Protein AF-A0A1F3NWS9-F1 (afdb_monomer)

Foldseek 3Di:
DDPVVVVVVVVVVVVVVVVVVPPPDPVVVVVVVCCVVCVVPPPPPPPPPPQDDPPDDPPVVVPDVVVVVVSVVVVCCVPPVVVLQDPDWQAPQRLVRQLVLLCVQPNPVSVVVSVVSSVCGDLVSLVVDDPVQADPVSHGYCVPVRD

Secondary structure (DSSP, 8-state):
--HHHHHHHHHHHHHHHHHHHT--SHHHHHHHHHHHHHTT----PPPP----------HHHHT-HHHHHHHHHHHHIIIIIHHHS-SS-SBSS-HHHHHHHHHHHHTHHHHHHHHHHHHT-SGGGGGGS-GGGB-TTS-B--TTTT-

Structure (mmCIF, N/CA/C/O backbone):
data_AF-A0A1F3NWS9-F1
#
_entry.id   AF-A0A1F3NWS9-F1
#
loop_
_atom_site.group_PDB
_atom_site.id
_atom_site.type_symbol
_atom_site.label_atom_id
_atom_site.label_alt_id
_atom_site.label_comp_id
_atom_site.label_asym_id
_atom_site.label_entity_id
_atom_site.label_seq_id
_atom_site.pdbx_PDB_ins_code
_atom_site.Cartn_x
_atom_site.Cartn_y
_atom_site.Cartn_z
_atom_site.occupancy
_atom_site.B_iso_or_equiv
_atom_site.auth_seq_id
_atom_site.auth_comp_id
_atom_site.auth_asym_id
_atom_site.auth_atom_id
_atom_site.pdbx_PDB_model_num
ATOM 1 N N . MET A 1 1 ? 22.991 -40.030 61.332 1.00 57.84 1 MET A N 1
ATOM 2 C CA . MET A 1 1 ? 23.528 -39.140 60.276 1.00 57.84 1 MET A CA 1
ATOM 3 C C . MET A 1 1 ? 24.402 -38.086 60.941 1.00 57.84 1 MET A C 1
ATOM 5 O O . MET A 1 1 ? 23.872 -37.235 61.646 1.00 57.84 1 MET A O 1
ATOM 9 N N . ASN A 1 2 ? 25.724 -38.243 60.825 1.00 73.38 2 ASN A N 1
ATOM 10 C CA . ASN A 1 2 ? 26.729 -37.565 61.653 1.00 73.38 2 ASN A CA 1
ATOM 11 C C . ASN A 1 2 ? 26.636 -36.036 61.544 1.00 73.38 2 ASN A C 1
ATOM 13 O O . ASN A 1 2 ? 26.403 -35.506 60.460 1.00 73.38 2 ASN A O 1
ATOM 17 N N . LEU A 1 3 ? 26.834 -35.33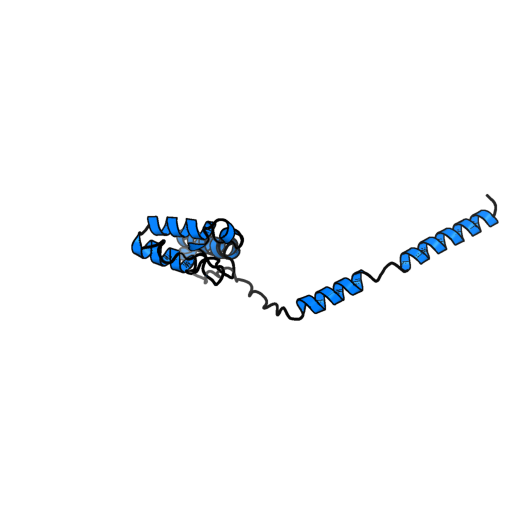6 62.665 1.00 76.62 3 LEU A N 1
ATOM 18 C CA . LEU A 1 3 ? 26.766 -33.872 62.765 1.00 76.62 3 LEU A CA 1
ATOM 19 C C . LEU A 1 3 ? 27.650 -33.174 61.711 1.00 76.62 3 LEU A C 1
ATOM 21 O O . LEU A 1 3 ? 27.226 -32.200 61.095 1.00 76.62 3 LEU A O 1
ATOM 25 N N . LEU A 1 4 ? 28.818 -33.757 61.420 1.00 78.81 4 LEU A N 1
ATOM 26 C CA . LEU A 1 4 ? 29.737 -33.307 60.370 1.00 78.81 4 LEU A CA 1
ATOM 27 C C . LEU A 1 4 ? 29.136 -33.396 58.958 1.00 78.81 4 LEU A C 1
ATOM 29 O O . LEU A 1 4 ? 29.332 -32.498 58.144 1.00 78.81 4 LEU A O 1
ATOM 33 N N . LEU A 1 5 ? 28.344 -34.434 58.668 1.00 79.50 5 LEU A N 1
ATOM 34 C CA . LEU A 1 5 ? 27.707 -34.609 57.359 1.00 79.50 5 LEU A CA 1
ATOM 35 C C . LEU A 1 5 ? 26.622 -33.545 57.119 1.00 79.50 5 LEU A C 1
ATOM 37 O O . LEU A 1 5 ? 26.480 -33.044 56.007 1.00 79.50 5 LEU A O 1
ATOM 41 N N . LYS A 1 6 ? 25.893 -33.148 58.174 1.00 79.12 6 LYS A N 1
ATOM 42 C CA . LYS A 1 6 ? 24.899 -32.063 58.098 1.00 79.12 6 LYS A CA 1
ATOM 43 C C . LYS A 1 6 ? 25.554 -30.698 57.862 1.00 79.12 6 LYS A C 1
ATOM 45 O O . LYS A 1 6 ? 25.018 -29.906 57.094 1.00 79.12 6 LYS A O 1
ATOM 50 N N . GLN A 1 7 ? 26.707 -30.434 58.481 1.00 81.88 7 GLN A N 1
ATOM 51 C CA . GLN A 1 7 ? 27.450 -29.184 58.281 1.00 81.88 7 GLN A CA 1
ATOM 52 C C . GLN A 1 7 ? 28.008 -29.075 56.856 1.00 81.88 7 GLN A C 1
ATOM 54 O O . GLN A 1 7 ? 27.851 -28.034 56.222 1.00 81.88 7 GLN A O 1
ATOM 59 N N . LEU A 1 8 ? 28.568 -30.161 56.310 1.00 85.19 8 LEU A N 1
ATOM 60 C CA . LEU A 1 8 ? 29.041 -30.196 54.920 1.00 85.19 8 LEU A CA 1
ATOM 61 C C . LEU A 1 8 ? 27.896 -30.016 53.910 1.00 85.19 8 LEU A C 1
ATOM 63 O O . LEU A 1 8 ? 28.052 -29.300 52.919 1.00 85.19 8 LEU A O 1
ATOM 67 N N . PHE A 1 9 ? 26.720 -30.592 54.178 1.00 85.94 9 PHE A N 1
ATOM 68 C CA . PHE A 1 9 ? 25.532 -30.372 53.350 1.00 85.94 9 PHE A CA 1
ATOM 69 C C . PHE A 1 9 ? 25.071 -28.905 53.384 1.00 85.94 9 PHE A C 1
ATOM 71 O O . PHE A 1 9 ? 24.813 -28.312 52.343 1.00 85.94 9 PHE A O 1
ATOM 78 N N . PHE A 1 10 ? 25.046 -28.272 54.560 1.00 84.44 10 PHE A N 1
ATOM 79 C CA . PHE A 1 10 ? 24.700 -26.851 54.659 1.00 84.44 10 PHE A CA 1
ATOM 80 C C . PHE A 1 10 ? 25.705 -25.948 53.932 1.00 84.44 10 PHE A C 1
ATOM 82 O O . PHE A 1 10 ? 25.293 -25.040 53.214 1.00 84.44 10 PHE A O 1
ATOM 89 N N . ILE A 1 11 ? 27.009 -26.217 54.056 1.00 88.00 11 ILE A N 1
ATOM 90 C CA . ILE A 1 11 ? 28.056 -25.437 53.375 1.00 88.00 11 ILE A CA 1
ATOM 91 C C . ILE A 1 11 ? 27.935 -25.567 51.852 1.00 88.00 11 ILE A C 1
ATOM 93 O O . ILE A 1 11 ? 28.031 -24.568 51.142 1.00 88.00 11 ILE A O 1
ATOM 97 N N . THR A 1 12 ? 27.683 -26.774 51.342 1.00 82.69 12 THR A N 1
ATOM 98 C CA . THR A 1 12 ? 27.515 -26.999 49.896 1.00 82.69 12 THR A CA 1
ATOM 99 C C . THR A 1 12 ? 26.249 -26.337 49.355 1.00 82.69 12 THR A C 1
ATOM 101 O O . THR A 1 12 ? 26.310 -25.694 48.308 1.00 82.69 12 THR A O 1
ATOM 104 N N . VAL A 1 13 ? 25.133 -26.390 50.089 1.00 84.19 13 VAL A N 1
ATOM 105 C CA . VAL A 1 13 ? 23.900 -25.669 49.729 1.00 84.19 13 VAL A CA 1
ATOM 106 C C . VAL A 1 13 ? 24.135 -24.155 49.706 1.00 84.19 13 VAL A C 1
ATOM 108 O O . VAL A 1 13 ? 23.772 -23.500 48.730 1.00 84.19 13 VAL A O 1
ATOM 111 N N . ILE A 1 14 ? 24.803 -23.597 50.721 1.00 83.69 14 ILE A N 1
ATOM 112 C CA . ILE A 1 14 ? 25.147 -22.166 50.769 1.00 83.69 14 ILE A CA 1
ATOM 113 C C . ILE A 1 14 ? 26.040 -21.786 49.580 1.00 83.69 14 ILE A C 1
ATOM 115 O O . ILE A 1 14 ? 25.789 -20.779 48.920 1.00 83.69 14 ILE A O 1
ATOM 119 N N . PHE A 1 15 ? 27.039 -22.607 49.250 1.00 82.31 15 PHE A N 1
ATOM 120 C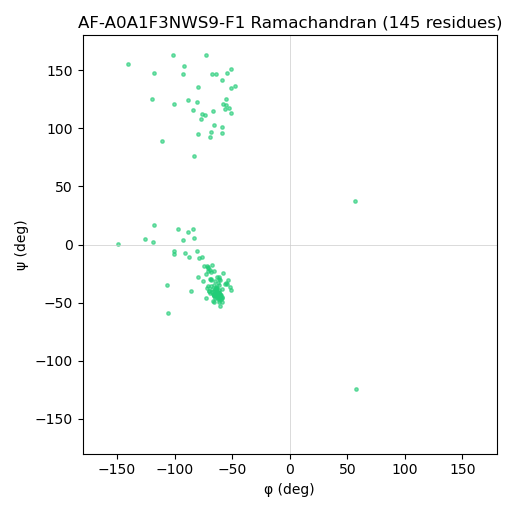 CA . PHE A 1 15 ? 27.937 -22.347 48.125 1.00 82.31 15 PHE A CA 1
ATOM 121 C C . PHE A 1 15 ? 27.201 -22.333 46.777 1.00 82.31 15 PHE A C 1
ATOM 123 O O . PHE A 1 15 ? 27.454 -21.459 45.947 1.00 82.31 15 PHE A O 1
ATOM 130 N N . VAL A 1 16 ? 26.249 -23.248 46.568 1.00 77.31 16 VAL A N 1
ATOM 131 C CA . VAL A 1 16 ? 25.409 -23.276 45.358 1.00 77.31 16 VAL A CA 1
ATOM 132 C C . VAL A 1 16 ? 24.507 -22.038 45.276 1.00 77.31 16 VAL A C 1
ATOM 134 O O . VAL A 1 16 ? 24.391 -21.441 44.205 1.00 77.31 16 VAL A O 1
ATOM 137 N N . PHE A 1 17 ? 23.932 -21.587 46.394 1.00 70.81 17 PHE A N 1
ATOM 138 C CA . PHE A 1 17 ? 23.119 -20.365 46.429 1.00 70.81 17 PHE A CA 1
ATOM 139 C C . PHE A 1 17 ? 23.930 -19.096 46.124 1.00 70.81 17 PHE A C 1
ATOM 141 O O . PHE A 1 17 ? 23.453 -18.228 45.394 1.00 70.81 17 PHE A O 1
ATOM 148 N N . VAL A 1 18 ? 25.175 -19.000 46.603 1.00 71.62 18 VAL A N 1
ATOM 149 C CA . VAL A 1 18 ? 26.055 -17.853 46.305 1.00 71.62 18 VAL A CA 1
ATOM 150 C C . VAL A 1 18 ? 26.423 -17.795 44.816 1.00 71.62 18 VAL A C 1
ATOM 152 O O . VAL A 1 18 ? 26.496 -16.707 44.248 1.00 71.62 18 VAL A O 1
ATOM 155 N N . ARG A 1 19 ? 26.585 -18.944 44.143 1.00 69.31 19 ARG A N 1
ATOM 156 C CA . ARG A 1 19 ? 26.854 -18.991 42.690 1.00 69.31 19 ARG A CA 1
ATOM 157 C C . ARG A 1 19 ? 25.667 -18.530 41.837 1.00 69.31 19 ARG A C 1
ATOM 159 O O . ARG A 1 19 ? 25.886 -17.963 40.771 1.00 69.31 19 ARG A O 1
ATOM 166 N N . GLN A 1 20 ? 24.431 -18.716 42.304 1.00 60.88 20 GLN A N 1
ATOM 167 C CA . GLN A 1 20 ? 23.229 -18.220 41.615 1.00 60.88 20 GLN A CA 1
ATOM 168 C C . GLN A 1 20 ? 23.134 -16.682 41.667 1.00 60.88 20 GLN A C 1
ATOM 170 O O . GLN A 1 20 ? 22.619 -16.062 40.738 1.00 60.88 20 GLN A O 1
ATOM 175 N N . ALA A 1 21 ? 23.671 -16.051 42.718 1.00 59.22 21 ALA A N 1
ATOM 176 C CA . ALA A 1 21 ? 23.610 -14.600 42.901 1.00 59.22 21 ALA A CA 1
ATOM 177 C C . ALA A 1 21 ? 24.523 -13.808 41.941 1.00 59.22 21 ALA A C 1
ATOM 179 O O . ALA A 1 21 ? 24.280 -12.624 41.721 1.00 59.22 21 ALA A O 1
ATOM 180 N N . THR A 1 22 ? 25.535 -14.433 41.323 1.00 58.44 22 THR A N 1
ATOM 181 C CA . THR A 1 22 ? 26.466 -13.749 40.399 1.00 58.44 22 THR A CA 1
ATOM 182 C C . THR A 1 22 ? 26.106 -13.901 38.914 1.00 58.44 22 THR A C 1
ATOM 184 O O . THR A 1 22 ? 26.922 -13.588 38.054 1.00 58.44 22 THR A O 1
ATOM 187 N N . ALA A 1 23 ? 24.902 -14.375 38.572 1.00 55.38 23 ALA A N 1
ATOM 188 C CA . ALA A 1 23 ? 24.484 -14.604 37.180 1.00 55.38 23 ALA A CA 1
ATOM 189 C C . ALA A 1 23 ? 23.845 -13.379 36.477 1.00 55.38 23 ALA A C 1
ATOM 191 O O . ALA A 1 23 ? 23.293 -13.509 35.383 1.00 55.38 23 ALA A O 1
ATOM 192 N N . GLN A 1 24 ? 23.905 -12.180 37.064 1.00 59.81 24 GLN A N 1
ATOM 193 C CA . GLN A 1 24 ? 23.279 -10.977 36.507 1.00 59.81 24 GLN A CA 1
ATOM 194 C C . GLN A 1 24 ? 24.307 -9.958 36.008 1.00 59.81 24 GLN A C 1
ATOM 196 O O . GLN A 1 24 ? 24.662 -9.037 36.728 1.00 59.81 24 GLN A O 1
ATOM 201 N N . ASP A 1 25 ? 24.714 -10.067 34.740 1.00 57.56 25 ASP A N 1
ATOM 202 C CA . ASP A 1 25 ? 25.196 -8.882 33.997 1.00 57.56 25 ASP A CA 1
ATOM 203 C C . ASP A 1 25 ? 24.941 -8.924 32.474 1.00 57.56 25 ASP A C 1
ATOM 205 O O . ASP A 1 25 ? 25.223 -7.982 31.740 1.00 57.56 25 ASP A O 1
ATOM 209 N N . ARG A 1 26 ? 24.316 -9.987 31.944 1.00 57.22 26 ARG A N 1
ATOM 210 C CA . ARG A 1 26 ? 23.969 -10.054 30.509 1.00 57.22 26 ARG A CA 1
ATOM 211 C C . ARG A 1 26 ? 22.764 -9.172 30.151 1.00 57.22 26 ARG A C 1
ATOM 213 O O . ARG A 1 26 ? 22.696 -8.607 29.063 1.00 57.22 26 ARG A O 1
ATOM 220 N N . ASN A 1 27 ? 21.838 -9.001 31.097 1.00 61.12 27 ASN A N 1
ATOM 221 C CA . ASN A 1 27 ? 20.643 -8.170 30.922 1.00 61.12 27 ASN A CA 1
ATOM 222 C C . ASN A 1 27 ? 20.960 -6.666 30.929 1.00 61.12 27 ASN A C 1
ATOM 224 O O . ASN A 1 27 ? 20.218 -5.889 30.335 1.00 61.12 27 ASN A O 1
ATOM 228 N N . SER A 1 28 ? 22.056 -6.259 31.576 1.00 62.34 28 SER A N 1
ATOM 229 C CA . SER A 1 28 ? 22.535 -4.872 31.609 1.00 62.34 28 SER A CA 1
ATOM 230 C C . SER A 1 28 ? 23.125 -4.462 30.258 1.00 62.34 28 SER A C 1
ATOM 232 O O . SER A 1 28 ? 22.754 -3.426 29.706 1.00 62.34 28 SER A O 1
ATOM 234 N N . PHE A 1 29 ? 23.965 -5.326 29.675 1.00 72.44 29 PHE A N 1
ATOM 235 C CA . PHE A 1 29 ? 24.558 -5.100 28.357 1.00 72.44 29 PHE A CA 1
ATOM 236 C C . PHE A 1 29 ? 23.501 -4.998 27.256 1.00 72.44 29 PHE A C 1
ATOM 238 O O . PHE A 1 29 ? 23.511 -4.036 26.497 1.00 72.44 29 PHE A O 1
ATOM 245 N N . ASN A 1 30 ? 22.546 -5.934 27.210 1.00 75.50 30 ASN A N 1
ATOM 246 C CA . ASN A 1 30 ? 21.485 -5.899 26.201 1.00 75.50 30 ASN A CA 1
ATOM 247 C C . ASN A 1 30 ? 20.629 -4.632 26.316 1.00 75.50 30 ASN A C 1
ATOM 249 O O . ASN A 1 30 ? 20.301 -4.037 25.298 1.00 75.50 30 ASN A O 1
ATOM 253 N N . LYS A 1 31 ? 20.315 -4.173 27.534 1.00 75.50 31 LYS A N 1
ATOM 254 C CA . LYS A 1 31 ? 19.586 -2.910 27.733 1.00 75.50 31 LYS A CA 1
ATOM 255 C C . LYS A 1 31 ? 20.377 -1.704 27.225 1.00 75.50 31 LYS A C 1
ATOM 257 O O . LYS A 1 31 ? 19.830 -0.903 26.480 1.00 75.50 31 LYS A O 1
ATOM 262 N N . LYS A 1 32 ? 21.670 -1.617 27.554 1.00 78.50 32 LYS A N 1
ATOM 263 C CA . LYS A 1 32 ? 22.547 -0.539 27.064 1.00 78.50 32 LYS A CA 1
ATOM 264 C C . LYS A 1 32 ? 22.730 -0.577 25.548 1.00 78.50 32 LYS A C 1
ATOM 266 O O . LYS A 1 32 ? 22.774 0.470 24.916 1.00 78.50 32 LYS A O 1
ATOM 271 N N . LEU A 1 33 ? 22.830 -1.770 24.965 1.00 79.00 33 LEU A N 1
ATOM 272 C CA . LEU A 1 33 ? 22.943 -1.945 23.521 1.00 79.00 33 LEU A CA 1
ATOM 273 C C . LEU A 1 33 ? 21.663 -1.488 22.812 1.00 79.00 33 LEU A C 1
ATOM 275 O O . LEU A 1 33 ? 21.751 -0.764 21.828 1.00 79.00 33 LEU A O 1
ATOM 279 N N . LEU A 1 34 ? 20.491 -1.863 23.334 1.00 79.12 34 LEU A N 1
ATOM 280 C CA . LEU A 1 34 ? 19.202 -1.406 22.811 1.00 79.12 34 LEU A CA 1
ATOM 281 C C . LEU A 1 34 ? 19.087 0.121 22.896 1.00 79.12 34 LEU A C 1
ATOM 283 O O . LEU A 1 34 ? 18.743 0.744 21.899 1.00 79.12 34 LEU A O 1
ATOM 287 N N . ASP A 1 35 ? 19.455 0.734 24.022 1.00 78.56 35 ASP A N 1
ATOM 288 C CA . ASP A 1 35 ? 19.426 2.196 24.158 1.00 78.56 35 ASP A CA 1
ATOM 289 C C . ASP A 1 35 ? 20.363 2.891 23.164 1.00 78.56 35 ASP A C 1
ATOM 291 O O . ASP A 1 35 ? 19.975 3.883 22.566 1.00 78.56 35 ASP A O 1
ATOM 295 N N . VAL A 1 36 ? 21.572 2.377 22.923 1.00 81.12 36 VAL A N 1
ATOM 296 C CA . VAL A 1 36 ? 22.509 2.986 21.958 1.00 81.12 36 VAL A CA 1
ATOM 297 C C . VAL A 1 36 ? 22.034 2.809 20.512 1.00 81.12 36 VAL A C 1
ATOM 299 O O . VAL A 1 36 ? 22.141 3.740 19.715 1.00 81.12 36 VAL A O 1
ATOM 302 N N . VAL A 1 37 ? 21.495 1.635 20.168 1.00 81.50 37 VAL A N 1
ATOM 303 C CA . VAL A 1 37 ? 20.996 1.332 18.815 1.00 81.50 37 VAL A CA 1
ATOM 304 C C . VAL A 1 37 ? 19.708 2.101 18.508 1.00 81.50 37 VAL A C 1
ATOM 306 O O . VAL A 1 37 ? 19.521 2.546 17.375 1.00 81.50 37 VAL A O 1
ATOM 309 N N . PHE A 1 38 ? 18.838 2.294 19.504 1.00 78.56 38 PHE A N 1
ATOM 310 C CA . PHE A 1 38 ? 17.541 2.956 19.342 1.00 78.56 38 PHE A CA 1
ATOM 311 C C . PHE A 1 38 ? 17.504 4.424 19.799 1.00 78.56 38 PHE A C 1
ATOM 313 O O . PHE A 1 38 ? 16.542 5.111 19.475 1.00 78.56 38 PHE A O 1
ATOM 320 N N . ALA A 1 39 ? 18.548 4.960 20.443 1.00 72.00 39 ALA A N 1
ATOM 321 C CA . ALA A 1 39 ? 18.682 6.393 20.747 1.00 72.00 39 ALA A CA 1
ATOM 322 C C . ALA A 1 39 ? 18.468 7.335 19.541 1.00 72.00 39 ALA A C 1
ATOM 324 O O . ALA A 1 39 ? 17.850 8.384 19.730 1.00 72.00 39 ALA A O 1
ATOM 325 N N . PRO A 1 40 ? 18.933 7.021 18.310 1.00 71.62 40 PRO A N 1
ATOM 326 C CA . PRO A 1 40 ? 18.662 7.872 17.152 1.00 71.62 40 PRO A CA 1
ATOM 327 C C . PRO A 1 40 ? 17.250 7.685 16.571 1.00 71.62 40 PRO A C 1
ATOM 329 O O . PRO A 1 40 ? 16.824 8.497 15.748 1.00 71.62 40 PRO A O 1
ATOM 332 N N . PHE A 1 41 ? 16.504 6.653 16.981 1.00 62.41 41 PHE A N 1
ATOM 333 C CA . PHE A 1 41 ? 15.120 6.468 16.555 1.00 62.41 41 PHE A CA 1
ATOM 334 C C . PHE A 1 41 ? 14.207 7.384 17.370 1.00 62.41 41 PHE A C 1
ATOM 336 O O . PHE A 1 41 ? 13.738 7.045 18.455 1.00 62.41 41 PHE A O 1
ATOM 343 N N . GLN A 1 42 ? 13.909 8.558 16.819 1.00 57.56 42 GLN A N 1
ATOM 344 C CA . GLN A 1 42 ? 12.828 9.388 17.334 1.00 57.56 42 GLN A CA 1
ATOM 345 C C . GLN A 1 42 ? 11.490 8.712 17.033 1.00 57.56 42 GLN A C 1
ATOM 347 O O . GLN A 1 42 ? 10.907 8.911 15.963 1.00 57.56 42 GLN A O 1
ATOM 352 N N . PHE A 1 43 ? 10.999 7.912 17.982 1.00 56.22 43 PHE A N 1
ATOM 353 C CA . PHE A 1 43 ? 9.616 7.453 17.986 1.00 56.22 43 PHE A CA 1
ATOM 354 C C . PHE A 1 43 ? 8.708 8.682 18.026 1.00 56.22 43 PHE A C 1
ATOM 356 O O . PHE A 1 43 ? 8.426 9.236 19.085 1.00 56.22 43 PHE A O 1
ATOM 363 N N . HIS A 1 44 ? 8.247 9.116 16.856 1.00 60.31 44 HIS A N 1
ATOM 364 C CA . HIS A 1 44 ? 7.070 9.958 16.792 1.00 60.31 44 HIS A CA 1
ATOM 365 C C . HIS A 1 44 ? 5.921 9.066 17.253 1.00 60.31 44 HIS A C 1
ATOM 367 O O . HIS A 1 44 ? 5.670 8.049 16.596 1.00 60.31 44 HIS A O 1
ATOM 373 N N . PRO A 1 45 ? 5.264 9.361 18.391 1.00 64.38 45 PRO A N 1
ATOM 374 C CA . PRO A 1 45 ? 4.102 8.591 18.790 1.00 64.38 45 PRO A CA 1
ATOM 375 C C . PRO A 1 45 ? 3.129 8.653 17.620 1.00 64.38 45 PRO A C 1
ATOM 377 O O . PRO A 1 45 ? 2.750 9.743 17.186 1.00 64.38 45 PRO A O 1
ATOM 380 N N . ILE A 1 46 ? 2.790 7.489 17.060 1.00 62.12 46 ILE A N 1
ATOM 381 C CA . ILE A 1 46 ? 1.779 7.415 16.012 1.00 62.12 46 ILE A CA 1
ATOM 382 C C . ILE A 1 46 ? 0.541 8.052 16.643 1.00 62.12 46 ILE A C 1
ATOM 384 O O . ILE A 1 46 ? 0.086 7.541 17.671 1.00 62.12 46 ILE A O 1
ATOM 388 N N . PRO A 1 47 ? 0.037 9.187 16.122 1.00 65.19 47 PRO A N 1
ATOM 389 C CA . PRO A 1 47 ? -1.122 9.821 16.716 1.00 65.19 47 PRO A CA 1
ATOM 390 C C . PRO A 1 47 ? -2.223 8.771 16.748 1.00 65.19 47 PRO A C 1
ATOM 392 O O . PRO A 1 47 ? -2.520 8.160 15.716 1.00 65.19 47 PRO A O 1
ATOM 395 N N . GLU A 1 48 ? -2.782 8.520 17.934 1.00 65.88 48 GLU A N 1
ATOM 396 C CA . GLU A 1 48 ? -3.871 7.564 18.066 1.00 65.88 48 GLU A CA 1
ATOM 397 C C . GLU A 1 48 ? -4.948 7.953 17.061 1.00 65.88 48 GLU A C 1
ATOM 399 O O . GLU A 1 48 ? -5.495 9.064 17.090 1.00 65.88 48 GLU A O 1
ATOM 404 N N . ARG A 1 49 ? -5.206 7.053 16.109 1.00 61.19 49 ARG A N 1
ATOM 405 C CA . ARG A 1 49 ? -6.216 7.284 15.089 1.00 61.19 49 ARG A CA 1
ATOM 406 C C . ARG A 1 49 ? -7.557 7.255 15.796 1.00 61.19 49 ARG A C 1
ATOM 408 O O . ARG A 1 49 ? -8.109 6.192 16.069 1.00 61.19 49 ARG A O 1
ATOM 415 N N . LYS A 1 50 ? -8.059 8.440 16.141 1.00 62.62 50 LYS A N 1
ATOM 416 C CA . LYS A 1 50 ? -9.380 8.591 16.739 1.00 62.62 50 LYS A CA 1
ATOM 417 C C . LYS A 1 50 ? -10.381 7.985 15.767 1.00 62.62 50 LYS A C 1
ATOM 419 O O . LYS A 1 50 ? -10.471 8.423 14.618 1.00 62.62 50 LYS A O 1
ATOM 424 N N . ILE A 1 51 ? -11.115 6.976 16.234 1.00 62.25 51 ILE A N 1
ATOM 425 C CA . ILE A 1 51 ? -12.262 6.439 15.504 1.00 62.25 51 ILE A CA 1
ATOM 426 C C . ILE A 1 51 ? -13.148 7.629 15.143 1.00 62.25 51 ILE A C 1
ATOM 428 O O . ILE A 1 51 ? -13.360 8.521 15.971 1.00 62.25 51 ILE A O 1
ATOM 432 N N . LEU A 1 52 ? -13.614 7.664 13.893 1.00 63.75 52 LEU A N 1
ATOM 433 C CA . LEU A 1 52 ? -14.426 8.760 13.387 1.00 63.75 52 LEU A CA 1
ATOM 434 C C . LEU A 1 52 ? -15.589 9.029 14.358 1.00 63.75 52 LEU A C 1
ATOM 436 O O . LEU A 1 52 ? -16.474 8.195 14.538 1.00 63.75 52 LEU A O 1
ATOM 440 N N . TYR A 1 53 ? -15.575 10.196 15.002 1.00 65.19 53 TYR A N 1
ATOM 441 C CA . TYR A 1 53 ? -16.637 10.603 15.912 1.00 65.19 53 TYR A CA 1
ATOM 442 C C . TYR A 1 53 ? -17.838 11.051 15.080 1.00 65.19 53 TYR A C 1
ATOM 444 O O . TYR A 1 53 ? -17.809 12.111 14.446 1.00 65.19 53 TYR A O 1
ATOM 452 N N . LEU A 1 54 ? -18.903 10.247 15.062 1.00 66.62 54 LEU A N 1
ATOM 453 C CA . LEU A 1 54 ? -20.158 10.655 14.446 1.00 66.62 54 LEU A CA 1
ATOM 454 C C . LEU A 1 54 ? -20.735 11.821 15.258 1.00 66.62 54 LEU A C 1
ATOM 456 O O . LEU A 1 54 ? -21.284 11.638 16.343 1.00 66.62 54 LEU A O 1
ATOM 460 N N . LYS A 1 55 ? -20.583 13.039 14.726 1.00 67.56 55 LYS A N 1
ATOM 461 C CA . LYS A 1 55 ? -21.150 14.270 15.290 1.00 67.56 55 LYS A CA 1
ATOM 462 C C . LYS A 1 55 ? -22.626 14.048 15.635 1.00 67.56 55 LYS A C 1
ATOM 464 O O . LYS A 1 55 ? -23.357 13.462 14.844 1.00 67.56 55 LYS A O 1
ATOM 469 N N . ASN A 1 56 ? -23.060 14.529 16.801 1.00 61.06 56 ASN A N 1
ATOM 470 C CA . ASN A 1 56 ? -24.412 14.318 17.327 1.00 61.06 56 ASN A CA 1
ATOM 471 C C . ASN A 1 56 ? -25.469 14.869 16.340 1.00 61.06 56 ASN A C 1
ATOM 473 O O . ASN A 1 56 ? -25.666 16.080 16.237 1.00 61.06 56 ASN A O 1
ATOM 477 N N . ARG A 1 57 ? -26.095 13.985 15.553 1.00 63.12 57 ARG A N 1
ATOM 478 C CA . ARG A 1 57 ? -27.192 14.295 14.619 1.00 63.12 57 ARG A CA 1
ATOM 479 C C . ARG A 1 57 ? -28.534 13.888 15.244 1.00 63.12 57 ARG A C 1
ATOM 481 O O . ARG A 1 57 ? -28.558 13.111 16.199 1.00 63.12 57 ARG A O 1
ATOM 488 N N . SER A 1 58 ? -29.639 14.407 14.700 1.00 72.06 58 SER A N 1
ATOM 489 C CA . SER A 1 58 ? -31.004 14.057 15.122 1.00 72.06 58 SER A CA 1
ATOM 490 C C . SER A 1 58 ? -31.218 12.536 15.148 1.00 72.06 58 SER A C 1
ATOM 492 O O . SER A 1 58 ? -30.591 11.792 14.392 1.00 72.06 58 SER A O 1
ATOM 494 N N . THR A 1 59 ? -32.114 12.056 16.012 1.00 70.00 59 THR A N 1
ATOM 495 C CA . THR A 1 59 ? -32.442 10.623 16.172 1.00 70.00 59 THR A CA 1
ATOM 496 C C . THR A 1 59 ? -32.831 9.943 14.857 1.00 70.00 59 THR A C 1
ATOM 498 O O . THR A 1 59 ? -32.507 8.780 14.654 1.00 70.00 59 THR A O 1
ATOM 501 N N . ILE A 1 60 ? -33.430 10.686 13.927 1.00 69.56 60 ILE A N 1
ATOM 502 C CA . ILE A 1 60 ? -33.796 10.219 12.583 1.00 69.56 60 ILE A CA 1
ATOM 503 C C . ILE A 1 60 ? -32.552 9.986 11.709 1.00 69.56 60 ILE A C 1
ATOM 505 O O . ILE A 1 60 ? -32.464 8.987 11.003 1.00 69.56 60 ILE A O 1
ATOM 509 N N . ALA A 1 61 ? -31.546 10.859 11.796 1.00 66.19 61 ALA A N 1
ATOM 510 C CA . ALA A 1 61 ? -30.290 10.698 11.064 1.00 66.19 61 ALA A CA 1
ATOM 511 C C . ALA A 1 61 ? -29.425 9.548 11.612 1.00 66.19 61 ALA A C 1
ATOM 513 O O . ALA A 1 61 ? -28.611 9.003 10.867 1.00 66.19 61 ALA A O 1
ATOM 514 N N . LYS A 1 62 ? -29.616 9.150 12.882 1.00 68.56 62 LYS A N 1
ATOM 515 C CA . LYS A 1 62 ? -28.975 7.952 13.447 1.00 68.56 62 LYS A CA 1
ATOM 516 C C . LYS A 1 62 ? -29.452 6.667 12.776 1.00 68.56 62 LYS A C 1
ATOM 518 O O . LYS A 1 62 ? -28.651 5.765 12.653 1.00 68.56 62 LYS A O 1
ATOM 523 N N . PHE A 1 63 ? -30.690 6.578 12.292 1.00 79.31 63 PHE A N 1
ATOM 524 C CA . PHE A 1 63 ? -31.210 5.350 11.674 1.00 79.31 63 PHE A CA 1
ATOM 525 C C . PHE A 1 63 ? -30.843 5.167 10.192 1.00 79.31 63 PHE A C 1
ATOM 527 O O . PHE A 1 63 ? -31.309 4.217 9.571 1.00 79.31 63 PHE A O 1
ATOM 534 N N . ASN A 1 64 ? -30.011 6.034 9.601 1.00 82.38 64 ASN A N 1
ATOM 535 C CA . ASN A 1 64 ? -29.611 5.873 8.205 1.00 82.38 64 ASN A CA 1
ATOM 536 C C . ASN A 1 64 ? -28.607 4.706 8.060 1.00 82.38 64 ASN A C 1
ATOM 538 O O . ASN A 1 64 ? -27.460 4.850 8.490 1.00 82.38 64 ASN A O 1
ATOM 542 N N . PRO A 1 65 ? -28.970 3.577 7.421 1.00 85.00 65 PRO A N 1
ATOM 543 C CA . PRO A 1 65 ? -28.064 2.436 7.281 1.00 85.00 65 PRO A CA 1
ATOM 544 C C . PRO A 1 65 ? -26.789 2.795 6.503 1.00 85.00 65 PRO A C 1
ATOM 546 O O . PRO A 1 65 ? -25.717 2.276 6.810 1.00 85.00 65 PRO A O 1
ATOM 549 N N . LEU A 1 66 ? -26.865 3.745 5.563 1.00 86.25 66 LEU A N 1
ATOM 550 C CA . LEU A 1 66 ? -25.712 4.217 4.792 1.00 86.25 66 LEU A CA 1
ATOM 551 C C . LEU A 1 66 ? -24.640 4.857 5.687 1.00 86.25 66 LEU A C 1
ATOM 553 O O . LEU A 1 66 ? -23.443 4.739 5.419 1.00 86.25 66 LEU A O 1
ATOM 557 N N . LEU A 1 67 ? -25.058 5.517 6.771 1.00 82.50 67 LEU A N 1
ATOM 558 C CA . LEU A 1 67 ? -24.151 6.142 7.732 1.00 82.50 67 LEU A CA 1
ATOM 559 C C . LEU A 1 67 ? -23.311 5.095 8.472 1.00 82.50 67 LEU A C 1
ATOM 561 O O . LEU A 1 67 ? -22.105 5.265 8.616 1.00 82.50 67 LEU A O 1
ATOM 565 N N . TYR A 1 68 ? -23.926 3.994 8.902 1.00 84.25 68 TYR A N 1
ATOM 566 C CA . TYR A 1 68 ? -23.199 2.912 9.565 1.00 84.25 68 TYR A CA 1
ATOM 567 C C . TYR A 1 68 ? -22.325 2.119 8.597 1.00 84.25 68 TYR A C 1
ATOM 569 O O . TYR A 1 68 ? -21.204 1.768 8.957 1.00 84.25 68 TYR A O 1
ATOM 577 N N . VAL A 1 69 ? -22.793 1.887 7.366 1.00 89.25 69 VAL A N 1
ATOM 578 C CA . VAL A 1 69 ? -21.987 1.226 6.327 1.00 89.25 69 VAL A CA 1
ATOM 579 C C . VAL A 1 69 ? -20.737 2.048 6.017 1.00 89.25 69 VAL A C 1
ATOM 581 O O . VAL A 1 69 ? -19.633 1.515 6.061 1.00 89.25 69 VAL A O 1
ATOM 584 N N . SER A 1 70 ? -20.885 3.352 5.770 1.00 85.12 70 SER A N 1
ATOM 585 C CA . SER A 1 70 ? -19.748 4.243 5.495 1.00 85.12 70 SER A CA 1
ATOM 586 C C . SER A 1 70 ? -18.791 4.368 6.684 1.00 85.12 70 SER A C 1
ATOM 588 O O . SER A 1 70 ? -17.577 4.287 6.498 1.00 85.12 70 SER A O 1
ATOM 590 N N . ALA A 1 71 ? -19.310 4.489 7.911 1.00 84.19 71 ALA A N 1
ATOM 591 C CA . ALA A 1 71 ? -18.484 4.490 9.118 1.00 84.19 71 ALA A CA 1
AT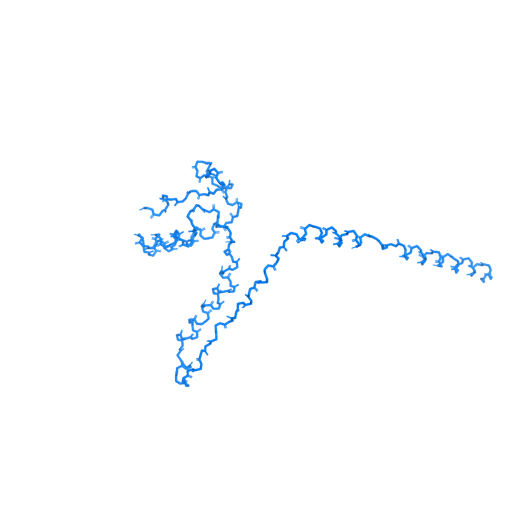OM 592 C C . ALA A 1 71 ? -17.727 3.162 9.299 1.00 84.19 71 ALA A C 1
ATOM 594 O O 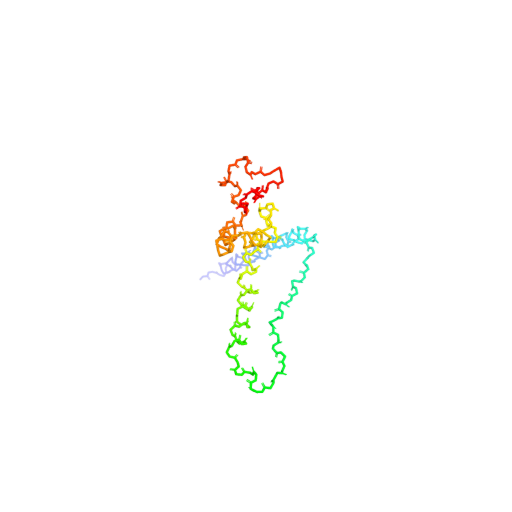. ALA A 1 71 ? -16.540 3.171 9.625 1.00 84.19 71 ALA A O 1
ATOM 595 N N . GLY A 1 72 ? -18.385 2.029 9.038 1.00 87.19 72 GLY A N 1
ATOM 596 C CA . GLY A 1 72 ? -17.782 0.698 9.076 1.00 87.19 72 GLY A CA 1
ATOM 597 C C . GLY A 1 72 ? -16.696 0.509 8.015 1.00 87.19 72 GLY A C 1
ATOM 598 O O . GLY A 1 72 ? -15.610 0.034 8.337 1.00 87.19 72 GLY A O 1
ATOM 599 N N . MET A 1 73 ? -16.939 0.947 6.776 1.00 88.00 73 MET A N 1
ATOM 600 C CA . MET A 1 73 ? -15.941 0.929 5.698 1.00 88.00 73 MET A CA 1
ATOM 601 C C . MET A 1 73 ? -14.724 1.790 6.034 1.00 88.00 73 MET A C 1
ATOM 603 O O . MET A 1 73 ? -13.590 1.372 5.811 1.00 88.00 73 MET A O 1
ATOM 607 N N . LEU A 1 74 ? -14.938 2.975 6.608 1.00 83.50 74 LEU A N 1
ATOM 608 C CA . LEU A 1 74 ? -13.836 3.833 7.027 1.00 83.50 74 LEU A CA 1
ATOM 609 C C . LEU A 1 74 ? -13.030 3.202 8.168 1.00 83.50 74 LEU A C 1
ATOM 611 O O . LEU A 1 74 ? -11.801 3.218 8.130 1.00 83.50 74 LEU A O 1
ATOM 615 N N . PHE A 1 75 ? -13.707 2.627 9.163 1.00 85.56 75 PHE A N 1
ATOM 616 C CA . PHE A 1 75 ? -13.050 1.905 10.251 1.00 85.56 75 PHE A CA 1
ATOM 617 C C . PHE A 1 75 ? -12.224 0.723 9.721 1.00 85.56 75 PHE A C 1
ATOM 619 O O . PHE A 1 75 ? -11.075 0.540 10.120 1.00 85.56 75 PHE A O 1
ATOM 626 N N . PHE A 1 76 ? -12.776 -0.034 8.770 1.00 85.69 76 PHE A N 1
ATOM 627 C CA . PHE A 1 76 ? -12.071 -1.109 8.076 1.00 85.69 76 PHE A CA 1
ATOM 628 C C . PHE A 1 76 ? -10.829 -0.589 7.340 1.00 85.69 76 PHE A C 1
ATOM 630 O O . PHE A 1 76 ? -9.741 -1.142 7.496 1.00 85.69 76 PHE A O 1
ATOM 637 N N . TYR A 1 77 ? -10.956 0.516 6.600 1.00 83.25 77 TYR A N 1
ATOM 638 C CA . TYR A 1 77 ? -9.833 1.140 5.902 1.00 83.25 77 TYR A CA 1
ATOM 639 C C . TYR A 1 77 ? -8.708 1.547 6.867 1.00 83.25 77 TYR A C 1
ATOM 641 O O . TYR A 1 77 ? -7.548 1.193 6.661 1.00 83.25 77 TYR A O 1
ATOM 649 N N . GLN A 1 78 ? -9.055 2.246 7.950 1.00 79.94 78 GLN A N 1
ATOM 650 C CA . GLN A 1 78 ? -8.093 2.765 8.927 1.00 79.94 78 GLN A CA 1
ATOM 651 C C . GLN A 1 78 ? -7.384 1.688 9.749 1.00 79.94 78 GLN A C 1
ATOM 653 O O . GLN A 1 78 ? -6.331 1.982 10.313 1.00 79.94 78 GLN A O 1
ATOM 658 N N . ARG A 1 79 ? -7.975 0.497 9.890 1.00 81.38 79 ARG A N 1
ATOM 659 C CA . ARG A 1 79 ? -7.444 -0.565 10.754 1.00 81.38 79 ARG A CA 1
ATOM 660 C C . ARG A 1 79 ? -6.823 -1.719 9.983 1.00 81.38 79 ARG A C 1
ATOM 662 O O . ARG A 1 79 ? -5.862 -2.299 10.455 1.00 81.38 79 ARG A O 1
ATOM 669 N N . ILE A 1 80 ? -7.376 -2.064 8.825 1.00 82.31 80 ILE A N 1
ATOM 670 C CA . ILE A 1 80 ? -6.927 -3.223 8.050 1.00 82.31 80 ILE A CA 1
ATOM 671 C C . ILE A 1 80 ? -6.134 -2.745 6.841 1.00 82.31 80 ILE A C 1
ATOM 673 O O . ILE A 1 80 ? -4.957 -3.058 6.723 1.00 82.31 80 ILE A O 1
ATOM 677 N N . VAL A 1 81 ? -6.738 -1.930 5.972 1.00 79.94 81 VAL A N 1
ATOM 678 C CA . VAL A 1 81 ? -6.120 -1.551 4.687 1.00 79.94 81 VAL A CA 1
ATOM 679 C C . VAL A 1 81 ? -4.852 -0.726 4.891 1.00 79.94 81 VAL A C 1
ATOM 681 O O . VAL A 1 81 ? -3.825 -1.003 4.282 1.00 79.94 81 VAL A O 1
ATOM 684 N N . SER A 1 82 ? -4.892 0.265 5.777 1.00 75.44 82 SER A N 1
ATOM 685 C CA . SER A 1 82 ? -3.768 1.185 5.962 1.00 75.44 82 SER A CA 1
ATOM 686 C C . SER A 1 82 ? -2.520 0.563 6.593 1.00 75.44 82 SER A C 1
ATOM 688 O O . SER A 1 82 ? -1.453 1.144 6.459 1.00 75.44 82 SER A O 1
ATOM 690 N N . GLU A 1 83 ? -2.654 -0.554 7.322 1.00 73.31 83 GLU A N 1
ATOM 691 C CA . GLU A 1 83 ? -1.495 -1.255 7.898 1.00 73.31 83 GLU A CA 1
ATOM 692 C C . GLU A 1 83 ? -0.786 -2.115 6.846 1.00 73.31 83 GLU A C 1
ATOM 694 O O . GLU A 1 83 ? 0.420 -2.313 6.928 1.00 73.31 83 GLU A O 1
ATOM 699 N N . GLN A 1 84 ? -1.518 -2.586 5.829 1.00 73.38 84 GLN A N 1
ATOM 700 C CA . GLN A 1 84 ? -0.943 -3.347 4.715 1.00 73.38 84 GLN A CA 1
ATOM 701 C C . GLN A 1 84 ? -0.163 -2.458 3.737 1.00 73.38 84 GLN A C 1
ATOM 703 O O . GLN A 1 84 ? 0.629 -2.954 2.941 1.00 73.38 84 GLN A O 1
ATOM 708 N N . ILE A 1 85 ? -0.387 -1.141 3.766 1.00 70.00 85 ILE A N 1
ATOM 709 C CA . ILE A 1 85 ? 0.335 -0.200 2.912 1.00 70.00 85 ILE A CA 1
ATOM 710 C C . ILE A 1 85 ? 1.661 0.138 3.589 1.00 70.00 85 ILE A C 1
ATOM 712 O O . ILE A 1 85 ? 1.703 0.743 4.659 1.00 70.00 85 ILE A O 1
ATOM 716 N N . GLN A 1 86 ? 2.753 -0.251 2.939 1.00 68.88 86 GLN A N 1
ATOM 717 C CA . GLN A 1 86 ? 4.099 0.070 3.394 1.00 68.88 86 GLN A CA 1
ATOM 718 C C . GLN A 1 86 ? 4.338 1.581 3.356 1.00 68.88 86 GLN A C 1
ATOM 720 O O . GLN A 1 86 ? 3.826 2.278 2.480 1.00 68.88 86 GLN A O 1
ATOM 725 N N . ALA A 1 87 ? 5.138 2.089 4.300 1.00 68.94 87 ALA A N 1
ATOM 726 C CA . ALA A 1 87 ? 5.478 3.512 4.359 1.00 68.94 87 ALA A CA 1
ATOM 727 C C . ALA A 1 87 ? 6.233 3.980 3.103 1.00 68.94 87 ALA A C 1
ATOM 729 O O . ALA A 1 87 ? 6.094 5.129 2.691 1.00 68.94 87 ALA A O 1
ATOM 730 N N . GLU A 1 88 ? 6.996 3.077 2.482 1.00 81.38 88 GLU A N 1
ATOM 731 C CA . GLU A 1 88 ? 7.678 3.314 1.219 1.00 81.38 88 GLU A CA 1
ATOM 732 C C . GLU A 1 88 ? 7.200 2.317 0.158 1.00 81.38 88 GLU A C 1
ATOM 734 O O . GLU A 1 88 ? 7.238 1.106 0.358 1.00 81.38 88 GLU A O 1
ATOM 739 N N . CYS A 1 89 ? 6.736 2.834 -0.981 1.00 88.44 89 CYS A N 1
ATOM 740 C CA . CYS A 1 89 ? 6.279 2.013 -2.096 1.00 88.44 89 CYS A CA 1
ATOM 741 C C . CYS A 1 89 ? 7.466 1.495 -2.923 1.00 88.44 89 CYS A C 1
ATOM 743 O O . CYS A 1 89 ? 8.377 2.260 -3.264 1.00 88.44 89 CYS A O 1
ATOM 745 N N . THR A 1 90 ? 7.407 0.209 -3.277 1.00 91.94 90 THR A N 1
ATOM 746 C CA . THR A 1 90 ? 8.381 -0.500 -4.124 1.00 91.94 90 THR A CA 1
ATOM 747 C C . THR A 1 90 ? 8.321 -0.079 -5.598 1.00 91.94 90 THR A C 1
ATOM 749 O O . THR A 1 90 ? 9.276 -0.277 -6.345 1.00 91.94 90 THR A O 1
ATOM 752 N N . TYR A 1 91 ? 7.212 0.523 -6.026 1.00 93.00 91 TYR A N 1
ATOM 753 C CA . TYR A 1 91 ? 7.009 1.022 -7.386 1.00 93.00 91 TYR A CA 1
ATOM 754 C C . TYR A 1 91 ? 7.426 2.494 -7.518 1.00 93.00 91 TYR A C 1
ATOM 756 O O . TYR A 1 91 ? 7.388 3.245 -6.541 1.00 93.00 91 TYR A O 1
ATOM 764 N N . GLU A 1 92 ? 7.808 2.918 -8.727 1.00 93.06 92 GLU A N 1
ATOM 765 C CA . GLU A 1 92 ? 8.111 4.328 -9.024 1.00 93.06 92 GLU A CA 1
ATOM 766 C C . GLU A 1 92 ? 6.862 5.214 -8.904 1.00 93.06 92 GLU A C 1
ATOM 768 O O . GLU A 1 92 ? 6.889 6.220 -8.193 1.00 93.06 92 GLU A O 1
ATOM 773 N N . ILE A 1 93 ? 5.747 4.812 -9.525 1.00 92.88 93 ILE A N 1
ATOM 774 C CA . ILE A 1 93 ? 4.430 5.405 -9.273 1.00 92.88 93 ILE A CA 1
ATOM 775 C C . ILE A 1 93 ? 3.782 4.660 -8.108 1.00 92.88 93 ILE A C 1
ATOM 777 O O . ILE A 1 93 ? 3.584 3.442 -8.172 1.00 92.88 93 ILE A O 1
ATOM 781 N N . SER A 1 94 ? 3.396 5.409 -7.072 1.00 91.56 94 SER A N 1
ATOM 782 C CA . SER A 1 94 ? 2.739 4.863 -5.882 1.00 91.56 94 SER A CA 1
ATOM 783 C C . SER A 1 94 ? 1.490 4.051 -6.249 1.00 91.56 94 SER A C 1
ATOM 785 O O . SER A 1 94 ? 0.780 4.391 -7.194 1.00 91.56 94 SER A O 1
ATOM 787 N N . CYS A 1 95 ? 1.168 2.997 -5.490 1.00 90.44 95 CYS A N 1
ATOM 788 C CA . CYS A 1 95 ? -0.037 2.192 -5.747 1.00 90.44 95 CYS A CA 1
ATOM 789 C C . CYS A 1 95 ? -1.318 3.045 -5.768 1.00 90.44 95 CYS A C 1
ATOM 791 O O . CYS A 1 95 ? -2.231 2.762 -6.543 1.00 90.44 95 CYS A O 1
ATOM 793 N N . SER A 1 96 ? -1.376 4.113 -4.965 1.00 89.44 96 SER A N 1
ATOM 794 C CA . SER A 1 96 ? -2.474 5.085 -4.971 1.00 89.44 96 SER A CA 1
ATOM 795 C C . SER A 1 96 ? -2.551 5.890 -6.267 1.00 89.44 96 SER A C 1
ATOM 797 O O . SER A 1 96 ? -3.629 5.974 -6.859 1.00 89.44 96 SER A O 1
ATOM 799 N N . ASP A 1 97 ? -1.431 6.451 -6.731 1.00 92.62 97 ASP A N 1
ATOM 800 C CA . ASP A 1 97 ? -1.404 7.256 -7.958 1.00 92.62 97 ASP A CA 1
ATOM 801 C C . ASP A 1 97 ? -1.631 6.377 -9.187 1.00 92.62 97 ASP A C 1
ATOM 803 O O . ASP A 1 97 ? -2.434 6.718 -10.053 1.00 92.62 97 ASP A O 1
ATOM 807 N N . TYR A 1 98 ? -1.014 5.195 -9.220 1.00 94.88 98 TYR A N 1
ATOM 808 C CA . TYR A 1 98 ? -1.219 4.207 -10.272 1.00 94.88 98 TYR A CA 1
ATOM 809 C C . TYR A 1 98 ? -2.688 3.794 -10.373 1.00 94.88 98 TYR A C 1
ATOM 811 O O . TYR A 1 98 ? -3.250 3.781 -11.467 1.00 94.88 98 TYR A O 1
ATOM 819 N N . THR A 1 99 ? -3.339 3.508 -9.240 1.00 93.44 99 THR A N 1
ATOM 820 C CA . THR A 1 99 ? -4.769 3.168 -9.219 1.00 93.44 99 THR A CA 1
ATOM 821 C C . THR A 1 99 ? -5.612 4.333 -9.736 1.00 93.44 99 THR A C 1
ATOM 823 O O . THR A 1 99 ? -6.529 4.115 -10.525 1.00 93.44 99 THR A O 1
ATOM 826 N N . LYS A 1 100 ? -5.286 5.574 -9.351 1.00 93.88 100 LYS A N 1
ATOM 827 C CA . LYS A 1 100 ? -5.980 6.773 -9.837 1.00 93.88 100 LYS A CA 1
ATOM 828 C C . LYS A 1 100 ? -5.865 6.913 -11.358 1.00 93.88 100 LYS A C 1
ATOM 830 O O . LYS A 1 100 ? -6.896 7.004 -12.021 1.00 93.88 100 LYS A O 1
ATOM 835 N N . PHE A 1 101 ? -4.647 6.876 -11.902 1.00 94.94 101 PHE A N 1
ATOM 836 C CA . PHE A 1 101 ? -4.413 6.992 -13.345 1.00 94.94 101 PHE A CA 1
ATOM 837 C C . PHE A 1 101 ? -5.054 5.839 -14.120 1.00 94.94 101 PHE A C 1
ATOM 839 O O . PHE A 1 10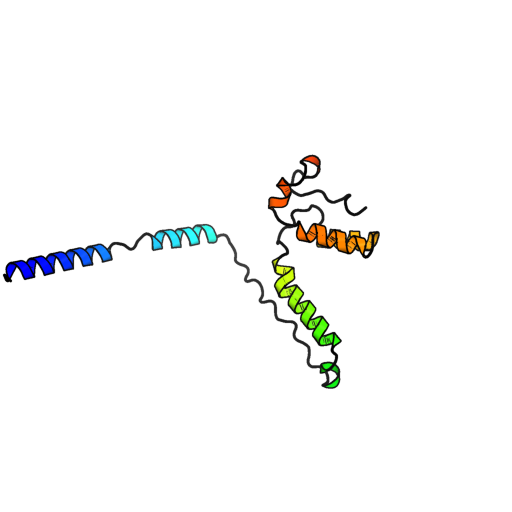1 ? -5.721 6.055 -15.131 1.00 94.94 101 PHE A O 1
ATOM 846 N N . SER A 1 102 ? -4.938 4.618 -13.599 1.00 95.38 102 SER A N 1
ATOM 847 C CA . SER A 1 102 ? -5.527 3.432 -14.217 1.00 95.38 102 SER A CA 1
ATOM 848 C C . SER A 1 102 ? -7.052 3.519 -14.262 1.00 95.38 102 SER A C 1
ATOM 850 O O . SER A 1 102 ? -7.650 3.195 -15.286 1.00 95.38 102 SER A O 1
ATOM 852 N N . ILE A 1 103 ? -7.711 3.959 -13.181 1.00 95.75 103 ILE A N 1
ATOM 853 C CA . ILE A 1 103 ? -9.172 4.148 -13.151 1.00 95.75 103 ILE A CA 1
ATOM 854 C C . ILE A 1 103 ? -9.596 5.258 -14.111 1.00 95.75 103 ILE A C 1
ATOM 856 O O . ILE A 1 103 ? -10.574 5.087 -14.835 1.00 95.75 103 ILE A O 1
ATOM 860 N N . GLU A 1 104 ? -8.868 6.374 -14.141 1.00 95.56 104 GLU A N 1
ATOM 861 C CA . GLU A 1 104 ? -9.150 7.479 -15.061 1.00 95.56 104 GLU A CA 1
ATOM 862 C C . GLU A 1 104 ? -9.084 7.018 -16.524 1.00 95.56 104 GLU A C 1
ATOM 864 O O . GLU A 1 104 ? -9.925 7.401 -17.338 1.00 95.56 104 GLU A O 1
ATOM 869 N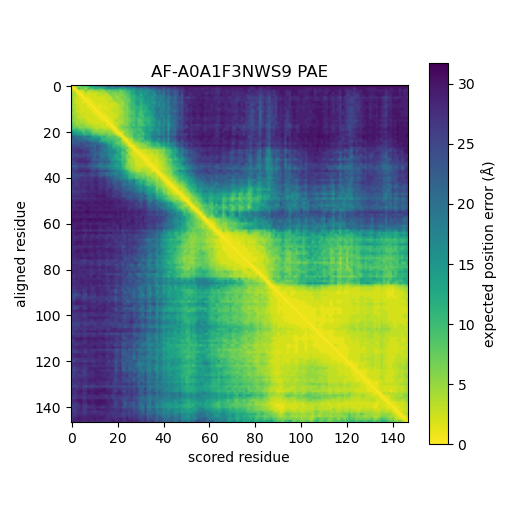 N . ARG A 1 105 ? -8.136 6.130 -16.849 1.00 94.25 105 ARG A N 1
ATOM 870 C CA . ARG A 1 105 ? -7.930 5.640 -18.214 1.00 94.25 105 ARG A CA 1
ATOM 871 C C . ARG A 1 105 ? -8.815 4.455 -18.605 1.00 94.25 105 ARG A C 1
ATOM 873 O O . ARG A 1 105 ? -9.290 4.387 -19.739 1.00 94.25 105 ARG A O 1
ATOM 880 N N . HIS A 1 106 ? -9.024 3.512 -17.693 1.00 94.62 106 HIS A N 1
ATOM 881 C CA . HIS A 1 106 ? -9.616 2.200 -17.980 1.00 94.62 106 HIS A CA 1
ATOM 882 C C . HIS A 1 106 ? -10.841 1.861 -17.112 1.00 94.62 106 HIS A C 1
ATOM 884 O O . HIS A 1 106 ? -11.367 0.744 -17.188 1.00 94.62 106 HIS A O 1
ATOM 890 N N . GLY A 1 107 ? -11.308 2.787 -16.270 1.00 94.44 107 GLY A N 1
ATOM 891 C CA . GLY A 1 107 ? -12.469 2.605 -15.400 1.00 94.44 107 GLY A CA 1
ATOM 892 C C . GLY A 1 107 ? -12.307 1.411 -14.459 1.00 94.44 107 GLY A C 1
ATOM 893 O O . GLY A 1 107 ? -11.320 1.292 -13.733 1.00 94.44 107 GLY A O 1
ATOM 894 N N . PHE A 1 108 ? -13.267 0.482 -14.495 1.00 94.94 108 PHE A N 1
ATOM 895 C CA . PHE A 1 108 ? -13.258 -0.702 -13.630 1.00 94.94 108 PHE A CA 1
ATOM 896 C C . PHE A 1 108 ? -12.041 -1.613 -13.854 1.00 94.94 108 PHE A C 1
ATOM 898 O O . PHE A 1 108 ? -11.506 -2.162 -12.896 1.00 94.94 108 PHE A O 1
ATOM 905 N N . LYS A 1 109 ? -11.544 -1.734 -15.094 1.00 93.44 109 LYS A N 1
ATOM 906 C CA . LYS A 1 109 ? -10.308 -2.493 -15.360 1.00 93.44 109 LYS A CA 1
ATOM 907 C C . LYS A 1 109 ? -9.110 -1.847 -14.673 1.00 93.44 109 LYS A C 1
ATOM 909 O O . LYS A 1 109 ? -8.275 -2.549 -14.122 1.00 93.44 109 LYS A O 1
ATOM 914 N N . GLY A 1 110 ? -9.082 -0.519 -14.641 1.00 94.31 110 GLY A N 1
ATOM 915 C CA . GLY A 1 110 ? -8.051 0.234 -13.947 1.00 94.31 110 GLY A CA 1
ATOM 916 C C . GLY A 1 110 ? -8.055 0.024 -12.438 1.00 94.31 110 GLY A C 1
ATOM 917 O O . GLY A 1 110 ? -6.996 -0.087 -11.828 1.00 94.31 110 GLY A O 1
ATOM 918 N N . PHE A 1 111 ? -9.241 -0.108 -11.844 1.00 94.31 111 PHE A N 1
ATOM 919 C CA . PHE A 1 111 ? -9.375 -0.480 -10.437 1.00 94.31 111 PHE A CA 1
ATOM 920 C C . PHE A 1 111 ? -8.787 -1.872 -10.161 1.00 94.31 111 PHE A C 1
ATOM 922 O O . PHE A 1 111 ? -8.041 -2.039 -9.197 1.00 94.31 111 PHE A O 1
ATOM 929 N N . LEU A 1 112 ? -9.059 -2.854 -11.029 1.00 95.69 112 LEU A N 1
ATOM 930 C CA . LEU A 1 112 ? -8.487 -4.200 -10.904 1.00 95.69 112 LEU A CA 1
ATOM 931 C C . LEU A 1 112 ? -6.960 -4.199 -11.069 1.00 95.69 112 LEU A C 1
ATOM 933 O O . LEU A 1 112 ? -6.272 -4.862 -10.295 1.00 95.69 112 LEU A O 1
ATOM 937 N N . SER A 1 113 ? -6.424 -3.419 -12.014 1.00 94.38 113 SER A N 1
ATOM 938 C CA . SER A 1 113 ? -4.975 -3.225 -12.153 1.00 94.38 113 SER A CA 1
ATOM 939 C C . SER A 1 113 ? -4.368 -2.607 -10.892 1.00 94.38 113 SER A C 1
ATOM 941 O O . SER A 1 113 ? -3.338 -3.075 -10.409 1.00 94.38 113 SER A O 1
ATOM 943 N N . GLY A 1 114 ? -5.035 -1.604 -10.315 1.00 93.81 114 GLY A N 1
ATOM 944 C CA . GLY A 1 114 ? -4.637 -0.982 -9.053 1.00 93.81 114 GLY A CA 1
ATOM 945 C C . GLY A 1 114 ? -4.573 -1.972 -7.889 1.00 93.81 114 GLY A C 1
ATOM 946 O O . GLY A 1 114 ? -3.577 -2.011 -7.168 1.00 93.81 114 GLY A O 1
ATOM 947 N N . ILE A 1 115 ? -5.585 -2.839 -7.755 1.00 93.44 115 ILE A N 1
ATOM 948 C CA . ILE A 1 115 ? -5.587 -3.929 -6.765 1.00 93.44 115 ILE A CA 1
ATOM 949 C C . ILE A 1 115 ? -4.419 -4.888 -7.004 1.00 93.44 115 ILE A C 1
ATOM 951 O O . ILE A 1 115 ? -3.757 -5.292 -6.050 1.00 93.44 115 ILE A O 1
ATOM 955 N N . ASN A 1 116 ? -4.147 -5.250 -8.259 1.00 93.19 116 ASN A N 1
ATOM 956 C CA . ASN A 1 116 ? -3.038 -6.140 -8.583 1.00 93.19 116 ASN A CA 1
ATOM 957 C C . ASN A 1 116 ? -1.685 -5.537 -8.176 1.00 93.19 116 ASN A C 1
ATOM 959 O O . ASN A 1 116 ? -0.881 -6.219 -7.545 1.00 93.19 116 ASN A O 1
ATOM 963 N N . GLN A 1 117 ? -1.438 -4.259 -8.479 1.00 92.06 117 GLN A N 1
ATOM 964 C CA . GLN A 1 117 ? -0.208 -3.595 -8.041 1.00 92.06 117 GLN A CA 1
ATOM 965 C C . GLN A 1 117 ? -0.139 -3.490 -6.512 1.00 92.06 117 GLN A C 1
ATOM 967 O O . GLN A 1 117 ? 0.916 -3.707 -5.920 1.00 92.06 117 GLN A O 1
ATOM 972 N N . TRP A 1 118 ? -1.265 -3.192 -5.862 1.00 90.88 118 TRP A N 1
ATOM 973 C CA . TRP A 1 118 ? -1.330 -3.100 -4.407 1.00 90.88 118 TRP A CA 1
ATOM 974 C C . TRP A 1 118 ? -0.985 -4.428 -3.721 1.00 90.88 118 TRP A C 1
ATOM 976 O O . TRP A 1 118 ? -0.158 -4.431 -2.813 1.00 90.88 118 TRP A O 1
ATOM 986 N N . ASN A 1 119 ? -1.528 -5.551 -4.198 1.00 90.38 119 ASN A N 1
ATOM 987 C CA . ASN A 1 119 ? -1.223 -6.882 -3.659 1.00 90.38 119 ASN A CA 1
ATOM 988 C C . ASN A 1 119 ? 0.251 -7.282 -3.834 1.00 90.38 119 ASN A C 1
ATOM 990 O O . ASN A 1 119 ? 0.779 -8.043 -3.030 1.00 90.38 119 ASN A O 1
ATOM 994 N N . ASN A 1 120 ? 0.915 -6.754 -4.863 1.00 90.06 120 ASN A N 1
ATOM 995 C CA . ASN A 1 120 ? 2.324 -7.017 -5.145 1.00 90.06 120 ASN A CA 1
ATOM 996 C C . ASN A 1 120 ? 3.270 -5.983 -4.509 1.00 90.06 120 ASN A C 1
ATOM 998 O O . ASN A 1 120 ? 4.474 -6.037 -4.723 1.00 90.06 120 ASN A O 1
ATOM 1002 N N . CYS A 1 121 ? 2.763 -5.031 -3.721 1.00 88.94 121 CYS A N 1
ATOM 1003 C CA . CYS A 1 121 ? 3.574 -3.968 -3.129 1.00 88.94 121 CYS A CA 1
ATOM 1004 C C . CYS A 1 121 ? 4.268 -4.426 -1.837 1.00 88.94 121 CYS A C 1
ATOM 1006 O O . CYS A 1 121 ? 3.864 -4.058 -0.732 1.00 88.94 121 CYS A O 1
ATOM 1008 N N . PHE A 1 122 ? 5.333 -5.211 -1.985 1.00 89.00 122 PHE A N 1
ATOM 1009 C CA . PHE A 1 122 ? 6.219 -5.611 -0.893 1.00 89.00 122 PHE A CA 1
ATOM 1010 C C . PHE A 1 122 ? 7.696 -5.610 -1.343 1.00 89.00 122 PHE A C 1
ATOM 1012 O O . PHE A 1 122 ? 7.977 -5.785 -2.527 1.00 89.00 122 PHE A O 1
ATOM 1019 N N . PRO A 1 123 ? 8.685 -5.449 -0.439 1.00 87.31 123 PRO A N 1
ATOM 1020 C CA . PRO A 1 123 ? 10.054 -5.098 -0.809 1.00 87.31 123 PRO A CA 1
ATOM 1021 C C . PRO A 1 123 ? 10.774 -6.218 -1.558 1.00 87.31 123 PRO A C 1
ATOM 1023 O O . PRO A 1 123 ? 11.616 -5.950 -2.405 1.00 87.31 123 PRO A O 1
ATOM 1026 N N . SER A 1 124 ? 10.434 -7.479 -1.275 1.00 88.38 124 SER A N 1
ATOM 1027 C CA . SER A 1 124 ? 11.033 -8.631 -1.951 1.00 88.38 124 SER A CA 1
ATOM 1028 C C . SER A 1 124 ? 10.505 -8.857 -3.366 1.00 88.38 124 SER A C 1
ATOM 1030 O O . SER A 1 124 ? 11.105 -9.636 -4.095 1.00 88.38 124 SER A O 1
ATOM 1032 N N . VAL A 1 125 ? 9.438 -8.171 -3.791 1.00 91.25 125 VAL A N 1
ATOM 1033 C CA . VAL A 1 125 ? 8.874 -8.372 -5.133 1.00 91.25 125 VAL A CA 1
ATOM 1034 C C . VAL A 1 125 ? 9.843 -7.929 -6.235 1.00 91.25 125 VAL A C 1
ATOM 1036 O O . VAL A 1 125 ? 9.769 -8.422 -7.349 1.00 91.25 125 VAL A O 1
ATOM 1039 N N . ILE A 1 126 ? 10.798 -7.040 -5.931 1.00 91.06 126 ILE A N 1
ATOM 1040 C CA . ILE A 1 126 ? 11.802 -6.555 -6.894 1.00 91.06 126 ILE A CA 1
ATOM 1041 C C . ILE A 1 126 ? 12.579 -7.725 -7.515 1.00 91.06 126 ILE A C 1
ATOM 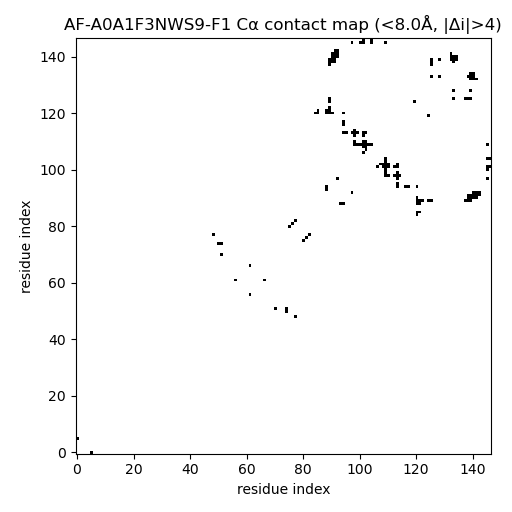1043 O O . ILE A 1 126 ? 12.920 -7.666 -8.693 1.00 91.06 126 ILE A O 1
ATOM 1047 N N . PHE A 1 127 ? 12.822 -8.792 -6.747 1.00 90.88 127 PHE A N 1
ATOM 1048 C CA . PHE A 1 127 ? 13.560 -9.971 -7.208 1.00 90.88 127 PHE A CA 1
ATOM 1049 C C . PHE A 1 127 ? 12.782 -10.822 -8.221 1.00 90.88 127 PHE A C 1
ATOM 1051 O O . PHE A 1 127 ? 13.398 -11.576 -8.970 1.00 90.88 127 PHE A O 1
ATOM 1058 N N . ASP A 1 128 ? 11.456 -10.677 -8.272 1.00 93.00 128 ASP A N 1
ATOM 1059 C CA . ASP A 1 128 ? 10.592 -11.393 -9.215 1.00 93.00 128 ASP A CA 1
ATOM 1060 C C . ASP A 1 128 ? 10.444 -10.643 -10.552 1.00 93.00 128 ASP A C 1
ATOM 1062 O O . ASP A 1 128 ? 9.923 -11.188 -11.529 1.00 93.00 128 ASP A O 1
ATOM 1066 N N . TYR A 1 129 ? 10.896 -9.385 -10.620 1.00 91.38 129 TYR A N 1
ATOM 1067 C CA . TYR A 1 129 ? 10.837 -8.567 -11.828 1.00 91.38 129 TYR A CA 1
ATOM 1068 C C . TYR A 1 129 ? 12.131 -8.678 -12.644 1.00 91.38 129 TYR A C 1
ATOM 1070 O O . TYR A 1 129 ? 13.223 -8.785 -12.088 1.00 91.38 129 TYR A O 1
ATOM 1078 N N . PRO A 1 130 ? 12.044 -8.606 -13.985 1.00 93.06 130 PRO A N 1
ATOM 1079 C CA . PRO A 1 130 ? 13.235 -8.605 -14.818 1.00 93.06 130 PRO A CA 1
ATOM 1080 C C . PRO A 1 130 ? 14.031 -7.310 -14.616 1.00 93.06 130 PRO A C 1
ATOM 1082 O O . PRO A 1 130 ? 13.449 -6.237 -14.448 1.00 93.06 130 PRO A O 1
ATOM 1085 N N . GLU A 1 131 ? 15.360 -7.390 -14.716 1.00 90.62 131 GLU A N 1
ATOM 1086 C CA . GLU A 1 131 ? 16.263 -6.269 -14.406 1.00 90.62 131 GLU A CA 1
ATOM 1087 C C . GLU A 1 131 ? 15.940 -4.986 -15.189 1.00 90.62 131 GLU A C 1
ATOM 1089 O O . GLU A 1 131 ? 16.036 -3.892 -14.646 1.00 90.62 131 GLU A O 1
ATOM 1094 N N . TYR A 1 132 ? 15.471 -5.094 -16.439 1.00 91.44 132 TYR A N 1
ATOM 1095 C CA . TYR A 1 132 ? 15.109 -3.926 -17.256 1.00 91.44 132 TYR A CA 1
ATOM 1096 C C . TYR A 1 132 ? 13.873 -3.161 -16.743 1.00 91.44 132 TYR A C 1
ATOM 1098 O O . TYR A 1 132 ? 13.655 -2.019 -17.150 1.00 91.44 132 TYR A O 1
ATOM 1106 N N . LYS A 1 133 ? 13.049 -3.776 -15.881 1.00 91.69 133 LYS A N 1
ATOM 1107 C CA . LYS A 1 133 ? 11.920 -3.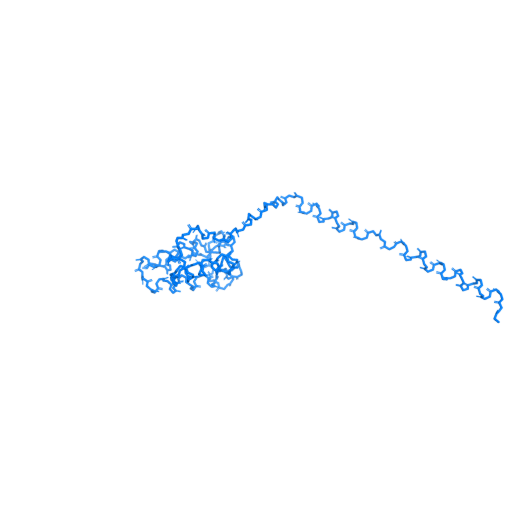122 -15.199 1.00 91.69 133 LYS A CA 1
ATOM 1108 C C . LYS A 1 133 ? 12.315 -2.521 -13.850 1.00 91.69 133 LYS A C 1
ATOM 1110 O O . LYS A 1 133 ? 11.496 -1.832 -13.246 1.00 91.69 133 LYS A O 1
ATOM 1115 N N . VAL A 1 134 ? 13.534 -2.758 -13.372 1.00 92.88 134 VAL A N 1
ATOM 1116 C CA . VAL A 1 134 ? 14.013 -2.238 -12.091 1.00 92.88 134 VAL A CA 1
ATOM 1117 C C . VAL A 1 134 ? 14.894 -1.018 -12.344 1.00 92.88 134 VAL A C 1
ATOM 1119 O O . VAL A 1 134 ? 15.903 -1.062 -13.043 1.00 92.88 134 VAL A O 1
ATOM 1122 N N . SER A 1 135 ? 14.484 0.108 -11.779 1.00 90.38 135 SER A N 1
ATOM 1123 C CA . SER A 1 135 ? 15.193 1.379 -11.855 1.00 90.38 135 SER A CA 1
ATOM 1124 C C . SER A 1 135 ? 16.452 1.376 -10.987 1.00 90.38 135 SER A C 1
ATOM 1126 O O . SER A 1 135 ? 16.584 0.591 -10.047 1.00 90.38 135 SER A O 1
ATOM 1128 N N . LYS A 1 136 ? 17.363 2.329 -11.229 1.00 87.06 136 LYS A N 1
ATOM 1129 C CA . LYS A 1 136 ? 18.606 2.491 -10.443 1.00 87.06 136 LYS A CA 1
ATOM 1130 C C . LYS A 1 136 ? 18.348 2.715 -8.949 1.00 87.06 136 LYS A C 1
ATOM 1132 O O . LYS A 1 136 ? 19.204 2.403 -8.131 1.00 87.06 136 LYS A O 1
ATOM 1137 N N . ASN A 1 137 ? 17.166 3.224 -8.604 1.00 87.88 137 ASN A N 1
ATOM 1138 C CA . ASN A 1 137 ? 16.730 3.464 -7.229 1.00 87.88 137 ASN A CA 1
ATOM 1139 C C . ASN A 1 137 ? 16.133 2.213 -6.555 1.00 87.88 137 ASN A C 1
ATOM 1141 O O . ASN A 1 137 ? 15.474 2.353 -5.529 1.00 87.88 137 ASN A O 1
ATOM 1145 N N . LEU A 1 138 ? 16.309 1.018 -7.138 1.00 89.75 138 LEU A N 1
ATOM 1146 C CA . LEU A 1 138 ? 15.713 -0.240 -6.667 1.00 89.75 138 LEU A CA 1
ATOM 1147 C C . LEU A 1 138 ? 14.180 -0.168 -6.574 1.00 89.75 138 LEU A C 1
ATOM 1149 O O . LEU A 1 138 ? 13.569 -0.720 -5.665 1.00 89.75 138 LEU A O 1
ATOM 1153 N N . LYS A 1 139 ? 13.554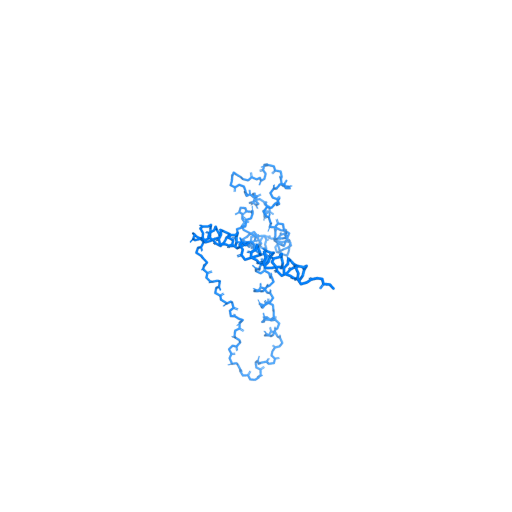 0.530 -7.526 1.00 91.75 139 LYS A N 1
ATOM 1154 C CA . LYS A 1 139 ? 12.096 0.608 -7.657 1.00 91.75 139 LYS A CA 1
ATOM 1155 C C . LYS A 1 139 ? 11.643 0.022 -8.975 1.00 91.75 139 LYS A C 1
ATOM 1157 O O . LYS A 1 139 ? 12.349 0.116 -9.977 1.00 91.75 139 LYS A O 1
ATOM 1162 N N . ILE A 1 140 ? 10.458 -0.566 -8.973 1.00 94.00 140 ILE A N 1
ATOM 1163 C CA . ILE A 1 140 ? 9.862 -1.148 -10.171 1.00 94.00 140 ILE A CA 1
ATOM 1164 C C . ILE A 1 140 ? 9.241 -0.029 -11.001 1.00 94.00 140 ILE A C 1
ATOM 1166 O O . ILE A 1 140 ? 8.369 0.702 -10.524 1.00 94.00 140 ILE A O 1
ATOM 1170 N N . ASN A 1 141 ? 9.684 0.087 -12.248 1.00 93.38 141 ASN A N 1
ATOM 1171 C CA . ASN A 1 141 ? 9.141 1.035 -13.204 1.00 93.38 141 ASN A CA 1
ATOM 1172 C C . ASN A 1 141 ? 7.789 0.529 -13.727 1.00 93.38 141 ASN A C 1
ATOM 1174 O O . ASN A 1 141 ? 7.717 -0.470 -14.447 1.00 93.38 141 ASN A O 1
ATOM 1178 N N . ASN A 1 142 ? 6.730 1.249 -13.362 1.00 92.25 142 ASN A N 1
ATOM 1179 C CA . ASN A 1 142 ? 5.340 1.001 -13.748 1.00 92.25 142 ASN A CA 1
ATOM 1180 C C . ASN A 1 142 ? 4.732 2.159 -14.565 1.00 92.25 142 ASN A C 1
ATOM 1182 O O . ASN A 1 142 ? 3.511 2.249 -14.705 1.00 92.25 142 ASN A O 1
ATOM 1186 N N . HIS A 1 143 ? 5.554 3.057 -15.121 1.00 87.06 143 HIS A N 1
ATOM 1187 C CA . HIS A 1 143 ? 5.074 4.235 -15.858 1.00 87.06 143 HIS A CA 1
ATOM 1188 C C . HIS A 1 143 ? 4.251 3.900 -17.106 1.00 87.06 143 HIS A C 1
ATOM 1190 O O . HIS A 1 143 ? 3.381 4.680 -17.489 1.00 87.06 143 HIS A O 1
ATOM 1196 N N . ASN A 1 144 ? 4.512 2.747 -17.719 1.00 84.62 144 ASN A N 1
ATOM 1197 C CA . ASN A 1 144 ? 3.851 2.316 -18.950 1.00 84.62 144 ASN A CA 1
ATOM 1198 C C . ASN A 1 144 ? 2.727 1.300 -18.693 1.00 84.62 144 ASN A C 1
ATOM 1200 O O . ASN A 1 144 ? 2.020 0.934 -19.622 1.00 84.62 144 ASN A O 1
ATOM 1204 N N . ASP A 1 145 ? 2.551 0.843 -17.449 1.00 83.88 145 ASP A N 1
ATOM 1205 C CA . ASP A 1 145 ? 1.622 -0.245 -17.119 1.00 83.88 145 ASP A CA 1
ATOM 1206 C C . ASP A 1 145 ? 0.149 0.227 -17.015 1.00 83.88 145 ASP A C 1
ATOM 1208 O O . ASP A 1 145 ? -0.743 -0.594 -16.807 1.00 83.88 145 ASP A O 1
ATOM 1212 N N . TRP A 1 146 ? -0.120 1.537 -17.112 1.00 76.50 146 TRP A N 1
ATOM 1213 C CA . TRP A 1 146 ? -1.466 2.144 -17.057 1.00 76.50 146 TRP A CA 1
ATOM 1214 C C . TRP A 1 146 ? -1.865 2.911 -18.332 1.00 76.50 146 TRP A C 1
ATOM 1216 O O . TRP A 1 146 ? -2.929 3.533 -18.354 1.00 76.50 146 TRP A O 1
ATOM 1226 N N . GLN A 1 147 ? -1.004 2.918 -19.357 1.00 73.88 147 GLN A N 1
ATOM 1227 C CA . GLN A 1 147 ? -1.250 3.577 -20.649 1.00 73.88 147 GLN A CA 1
ATOM 1228 C C . GLN A 1 147 ? -2.123 2.706 -21.559 1.00 73.88 147 GLN A C 1
ATOM 1230 O O . GLN A 1 147 ? -3.062 3.272 -22.180 1.00 73.88 147 GLN A O 1
#

Solvent-accessible surface area (backbone atoms only — not comparable to full-atom values): 8910 Å² total; per-residue (Å²): 134,58,73,68,58,56,53,54,48,52,52,51,53,51,52,55,54,58,60,62,71,72,70,80,58,69,71,57,52,54,51,53,50,50,49,65,73,44,64,80,58,78,77,69,76,74,74,79,79,72,72,85,76,80,70,94,63,58,78,73,66,68,70,40,66,66,58,55,51,52,53,49,51,50,52,44,39,71,65,53,54,57,70,69,52,60,96,69,65,42,38,69,57,41,53,66,57,45,21,51,51,13,26,76,69,49,42,71,60,12,45,55,52,22,50,53,50,48,78,55,52,46,81,73,47,62,78,79,48,60,68,93,42,46,43,97,84,74,22,38,64,51,85,73,79,54,114

Mean predicted aligned error: 15.84 Å

Radius of gyration: 30.15 Å; Cα contacts (8 Å, |Δi|>4): 88; chains: 1; bounding box: 64×54×83 Å

Sequence (147 aa):
MNLLLKQLFFITVIFVFVRQATAQDRNSFNKKLLDVVFAPFQFHPIPERKILYLKNRSTIAKFNPLLYVSAGMLFFYQRIVSEQIQAECTYEISCSDYTKFSIERHGFKGFLSGINQWNNCFPSVIFDYPEYKVSKNLKINNHNDWQ

pLDDT: mean 80.63, std 11.75, range [55.38, 95.75]